Protein AF-A0A7R6WTA9-F1 (afdb_monomer_lite)

pLDDT: mean 94.59, std 7.12, range [60.72, 98.56]

Structure (mmCIF, N/CA/C/O backbone):
data_AF-A0A7R6WTA9-F1
#
_entry.id   AF-A0A7R6WTA9-F1
#
loop_
_atom_site.group_PDB
_atom_site.id
_atom_site.type_symbol
_atom_site.label_atom_id
_atom_site.label_alt_id
_atom_site.label_comp_id
_atom_site.label_asym_id
_atom_site.label_entity_id
_atom_site.label_seq_id
_atom_site.pdbx_PDB_ins_code
_atom_site.Cartn_x
_atom_site.Cartn_y
_atom_site.Cartn_z
_atom_site.occupancy
_atom_site.B_iso_or_equiv
_atom_site.auth_seq_id
_atom_site.auth_comp_id
_atom_site.auth_asym_id
_atom_site.auth_atom_id
_atom_site.pdbx_PDB_model_num
ATOM 1 N N . MET A 1 1 ? -0.639 -9.785 17.245 1.00 64.19 1 MET A N 1
ATOM 2 C CA . MET A 1 1 ? -1.097 -9.026 16.055 1.00 64.19 1 MET A CA 1
ATOM 3 C C . MET A 1 1 ? -0.189 -7.860 15.654 1.00 64.19 1 MET A C 1
ATOM 5 O O . MET A 1 1 ? -0.185 -7.521 14.479 1.00 64.19 1 MET A O 1
ATOM 9 N N . GLN A 1 2 ? 0.606 -7.259 16.554 1.00 82.25 2 GLN A N 1
ATOM 10 C CA . GLN A 1 2 ? 1.455 -6.106 16.197 1.00 82.25 2 GLN A CA 1
ATOM 11 C C . GLN A 1 2 ? 2.422 -6.382 15.034 1.00 82.25 2 GLN A C 1
ATOM 13 O O . GLN A 1 2 ? 2.555 -5.531 14.163 1.00 82.25 2 GLN A O 1
ATOM 18 N N . LEU A 1 3 ? 3.039 -7.568 14.977 1.00 88.88 3 LEU A N 1
ATOM 19 C CA . LEU A 1 3 ? 3.934 -7.938 13.875 1.00 88.88 3 LEU A CA 1
ATOM 20 C C . LEU A 1 3 ? 3.208 -7.980 12.521 1.00 88.88 3 LEU A C 1
ATOM 22 O O . LEU A 1 3 ? 3.693 -7.405 11.557 1.00 88.88 3 LEU A O 1
ATOM 26 N N . ALA A 1 4 ? 2.025 -8.599 12.457 1.00 87.31 4 ALA A N 1
ATOM 27 C CA . ALA A 1 4 ? 1.227 -8.672 11.230 1.00 87.31 4 ALA A CA 1
ATOM 28 C C . ALA A 1 4 ? 0.781 -7.279 10.751 1.00 87.31 4 ALA A C 1
ATOM 30 O O . ALA A 1 4 ? 0.829 -6.988 9.558 1.00 87.31 4 ALA A O 1
ATOM 31 N N . ALA A 1 5 ? 0.414 -6.394 11.685 1.00 88.19 5 ALA A N 1
ATOM 32 C CA . ALA A 1 5 ? 0.079 -5.010 11.368 1.00 88.19 5 ALA A CA 1
ATOM 33 C C . ALA A 1 5 ? 1.288 -4.246 10.801 1.00 88.19 5 ALA A C 1
ATOM 35 O O . ALA A 1 5 ? 1.162 -3.614 9.753 1.00 88.19 5 ALA A O 1
ATOM 36 N N . HIS A 1 6 ? 2.461 -4.339 11.438 1.00 92.50 6 HIS A N 1
ATOM 37 C CA . HIS A 1 6 ? 3.684 -3.701 10.936 1.00 92.50 6 HIS A CA 1
ATOM 38 C C . HIS A 1 6 ? 4.129 -4.280 9.592 1.00 92.50 6 HIS A C 1
ATOM 40 O O . HIS A 1 6 ? 4.538 -3.522 8.721 1.00 92.50 6 HIS A O 1
ATOM 46 N N . ALA A 1 7 ? 4.002 -5.594 9.393 1.00 94.81 7 ALA A N 1
ATOM 47 C CA . ALA A 1 7 ? 4.326 -6.241 8.127 1.00 94.81 7 ALA A CA 1
ATOM 48 C C . ALA A 1 7 ? 3.414 -5.748 6.993 1.00 94.81 7 ALA A C 1
ATOM 50 O O . ALA A 1 7 ? 3.910 -5.380 5.932 1.00 94.81 7 ALA A O 1
ATOM 51 N N . SER A 1 8 ? 2.097 -5.673 7.228 1.00 94.12 8 SER A N 1
ATOM 52 C CA . SER A 1 8 ? 1.136 -5.147 6.247 1.00 94.12 8 SER A CA 1
ATOM 53 C C . SER A 1 8 ? 1.463 -3.706 5.851 1.00 94.12 8 SER A C 1
ATOM 55 O O . SER A 1 8 ? 1.594 -3.418 4.663 1.00 94.12 8 SER A O 1
ATOM 57 N N . HIS A 1 9 ? 1.645 -2.811 6.825 1.00 95.06 9 HIS A N 1
ATOM 58 C CA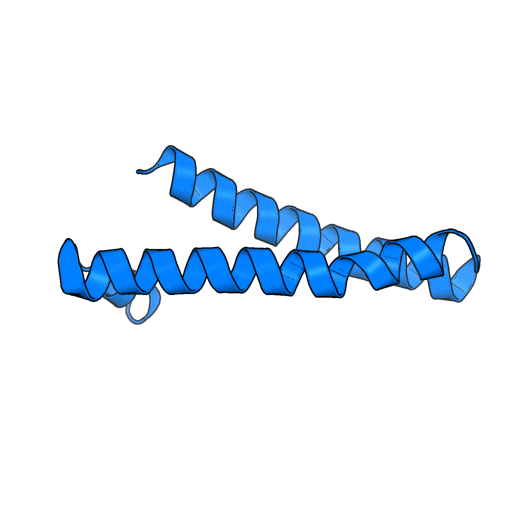 . HIS A 1 9 ? 1.953 -1.407 6.539 1.00 95.06 9 HIS A CA 1
ATOM 59 C C . HIS A 1 9 ? 3.338 -1.244 5.909 1.00 95.06 9 HIS A C 1
ATOM 61 O O . HIS A 1 9 ? 3.485 -0.493 4.951 1.00 95.06 9 HIS A O 1
ATOM 67 N N . GLY A 1 10 ? 4.340 -1.985 6.388 1.00 97.50 10 GLY A N 1
ATOM 68 C CA . GLY A 1 10 ? 5.681 -1.990 5.808 1.00 97.50 10 GLY A CA 1
ATOM 69 C C . GLY A 1 10 ? 5.670 -2.411 4.339 1.00 97.50 10 GLY A C 1
ATOM 70 O O . GLY A 1 10 ? 6.289 -1.746 3.511 1.00 97.50 10 GLY A O 1
ATOM 71 N N . LEU A 1 11 ? 4.903 -3.450 3.994 1.00 97.38 11 LEU A N 1
ATOM 72 C CA . LEU A 1 11 ? 4.748 -3.889 2.610 1.00 97.38 11 LEU A CA 1
ATOM 73 C C . LEU A 1 11 ? 4.011 -2.848 1.757 1.00 97.38 11 LEU A C 1
ATOM 75 O O . LEU A 1 11 ? 4.438 -2.584 0.634 1.00 97.38 11 LEU A O 1
ATOM 79 N N . PHE A 1 12 ? 2.959 -2.211 2.285 1.00 98.25 12 PHE A N 1
ATOM 80 C CA . PHE A 1 12 ? 2.305 -1.097 1.593 1.00 98.25 12 PHE A CA 1
ATOM 81 C C . PHE A 1 12 ? 3.276 0.042 1.308 1.00 98.25 12 PHE A C 1
ATOM 83 O O . PHE A 1 12 ? 3.345 0.492 0.170 1.00 98.25 12 PHE A O 1
ATOM 90 N N . TYR A 1 13 ? 4.041 0.493 2.301 1.00 98.06 13 TYR A N 1
ATOM 91 C CA . TYR A 1 13 ? 4.997 1.583 2.109 1.00 98.06 13 TYR A CA 1
ATOM 92 C C . TYR A 1 13 ? 6.091 1.221 1.113 1.00 98.06 13 TYR A C 1
ATOM 94 O O . TYR A 1 13 ? 6.416 2.032 0.246 1.00 98.06 13 TYR A O 1
ATOM 102 N N . PHE A 1 14 ? 6.611 -0.005 1.185 1.00 98.25 14 PHE A N 1
ATOM 103 C CA . PHE A 1 14 ? 7.576 -0.496 0.213 1.00 98.25 14 PHE A CA 1
ATOM 104 C C . PHE A 1 14 ? 7.007 -0.457 -1.210 1.00 98.25 14 PHE A C 1
ATOM 106 O O . PHE A 1 14 ? 7.618 0.142 -2.093 1.00 98.25 14 PHE A O 1
ATOM 113 N N . LEU A 1 15 ? 5.819 -1.029 -1.434 1.00 98.06 15 LEU A N 1
ATOM 114 C CA . LEU A 1 15 ? 5.198 -1.059 -2.759 1.00 98.06 15 LEU A CA 1
ATOM 115 C C . LEU A 1 15 ? 4.814 0.342 -3.250 1.00 98.06 15 LEU A C 1
ATOM 117 O O . LEU A 1 15 ? 5.001 0.640 -4.429 1.00 98.06 15 LEU A O 1
ATOM 121 N N . LEU A 1 16 ? 4.309 1.214 -2.372 1.00 98.06 16 LEU A N 1
ATOM 122 C CA . LEU A 1 16 ? 3.948 2.597 -2.704 1.00 98.06 16 LEU A CA 1
ATOM 123 C C . LEU A 1 16 ? 5.158 3.419 -3.148 1.00 98.06 16 LEU A C 1
ATOM 125 O O . LEU A 1 16 ? 5.003 4.289 -3.998 1.00 98.06 16 LEU A O 1
ATOM 129 N N . LEU A 1 17 ? 6.348 3.133 -2.614 1.00 98.38 17 LEU A N 1
ATOM 130 C CA . LEU A 1 17 ? 7.589 3.769 -3.053 1.00 98.38 17 LEU A CA 1
ATOM 131 C C . LEU A 1 17 ? 8.169 3.101 -4.307 1.00 98.38 17 LEU A C 1
ATOM 133 O O . LEU A 1 17 ? 8.592 3.788 -5.233 1.00 98.38 17 LEU A O 1
ATOM 137 N N . ALA A 1 18 ? 8.170 1.769 -4.364 1.00 97.94 18 ALA A N 1
ATOM 138 C CA . ALA A 1 18 ? 8.721 1.018 -5.489 1.00 97.94 18 ALA A CA 1
ATOM 139 C C . ALA A 1 18 ? 7.940 1.264 -6.790 1.00 97.94 18 ALA A C 1
ATOM 141 O O . ALA A 1 18 ? 8.534 1.431 -7.851 1.00 97.94 18 ALA A O 1
ATOM 142 N N . THR A 1 19 ? 6.611 1.339 -6.717 1.00 98.06 19 THR A N 1
ATOM 143 C CA . THR A 1 19 ? 5.732 1.479 -7.888 1.00 98.06 19 THR A CA 1
ATOM 144 C C . THR A 1 19 ? 6.030 2.708 -8.754 1.00 98.06 19 THR A C 1
ATOM 146 O O . THR A 1 19 ? 6.210 2.523 -9.961 1.00 98.06 19 THR A O 1
ATOM 149 N N . PRO A 1 20 ? 6.115 3.943 -8.214 1.00 98.12 20 PRO A N 1
ATOM 150 C CA . PRO A 1 20 ? 6.482 5.110 -9.012 1.00 98.12 20 PRO A CA 1
ATOM 151 C C . PRO A 1 20 ? 7.929 5.048 -9.511 1.00 98.12 20 PRO A C 1
ATOM 153 O O . PRO A 1 20 ? 8.181 5.477 -10.630 1.00 98.12 20 PRO A O 1
ATOM 156 N N . ILE A 1 21 ? 8.866 4.468 -8.749 1.00 98.50 21 ILE A N 1
ATOM 157 C CA . ILE A 1 21 ? 10.257 4.289 -9.205 1.00 98.50 21 ILE A CA 1
ATOM 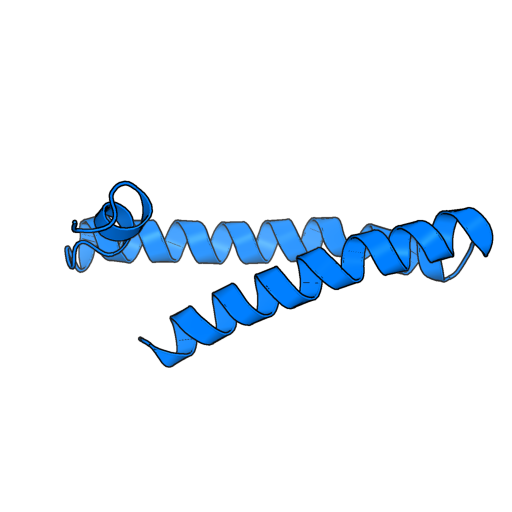158 C C . ILE A 1 21 ? 10.293 3.390 -10.444 1.00 98.50 21 ILE A C 1
ATOM 160 O O . ILE A 1 21 ? 10.839 3.777 -11.474 1.00 98.50 21 ILE A O 1
ATOM 164 N N . VAL A 1 22 ? 9.659 2.217 -10.377 1.00 98.12 22 VAL A N 1
ATOM 165 C CA . VAL A 1 22 ? 9.583 1.291 -11.515 1.00 98.12 22 VAL A CA 1
ATOM 166 C C . VAL A 1 22 ? 8.800 1.916 -12.675 1.00 98.12 22 VAL A C 1
ATOM 168 O O . VAL A 1 22 ? 9.187 1.742 -13.823 1.00 98.12 22 VAL A O 1
ATOM 171 N N . GLY A 1 23 ? 7.749 2.697 -12.398 1.00 98.31 23 GLY A N 1
ATOM 172 C CA . GLY A 1 23 ? 6.999 3.424 -13.427 1.00 98.31 23 GLY A CA 1
ATOM 173 C C . GLY A 1 23 ? 7.843 4.466 -14.169 1.00 98.31 23 GLY A C 1
ATOM 174 O O . GLY A 1 23 ? 7.756 4.567 -15.391 1.00 98.31 23 GLY A O 1
ATOM 175 N N . LEU A 1 24 ? 8.711 5.198 -13.462 1.00 98.56 24 LEU A N 1
ATOM 176 C CA . LEU A 1 24 ? 9.670 6.115 -14.087 1.00 98.56 24 LEU A CA 1
ATOM 177 C C . LEU A 1 24 ? 10.685 5.354 -14.947 1.00 98.56 24 LEU A C 1
ATOM 179 O O . LEU A 1 24 ? 10.951 5.764 -16.074 1.00 98.56 24 LEU A O 1
ATOM 183 N N . LEU A 1 25 ? 11.215 4.228 -14.459 1.00 98.50 25 LEU A N 1
ATOM 184 C CA . LEU A 1 25 ? 12.115 3.385 -15.252 1.00 98.50 25 LEU A CA 1
ATOM 185 C C . LEU A 1 25 ? 11.414 2.842 -16.504 1.00 98.50 25 LEU A C 1
ATOM 187 O O . LEU A 1 25 ? 11.999 2.884 -17.578 1.00 98.50 25 LEU A O 1
ATOM 191 N N . ALA A 1 26 ? 10.150 2.424 -16.404 1.00 98.25 26 ALA A N 1
ATOM 192 C CA . ALA A 1 26 ? 9.354 2.003 -17.555 1.00 98.25 26 ALA A CA 1
ATOM 193 C C . ALA A 1 26 ? 9.189 3.128 -18.583 1.00 98.25 26 ALA A C 1
ATOM 195 O O . ALA A 1 26 ? 9.350 2.897 -19.778 1.00 98.25 26 ALA A O 1
ATOM 196 N N . PHE A 1 27 ? 8.928 4.354 -18.126 1.00 98.00 27 PHE A N 1
ATOM 197 C CA . PHE A 1 27 ? 8.760 5.504 -19.011 1.00 98.00 27 PHE A CA 1
ATOM 198 C C . PHE A 1 27 ? 10.060 5.907 -19.728 1.00 98.00 27 PHE A C 1
ATOM 200 O O . PHE A 1 27 ? 10.028 6.208 -20.919 1.00 98.00 27 PHE A O 1
ATOM 207 N N . TYR A 1 28 ? 11.197 5.920 -19.022 1.00 98.44 28 TYR A N 1
ATOM 208 C CA . TYR A 1 28 ? 12.470 6.404 -19.576 1.00 98.44 28 TYR A CA 1
ATOM 209 C C . TYR A 1 28 ? 13.341 5.319 -20.220 1.00 98.44 28 TYR A C 1
ATOM 211 O O . TYR A 1 28 ? 14.130 5.634 -21.107 1.00 98.44 28 TYR A O 1
ATOM 219 N N . LEU A 1 29 ? 13.240 4.068 -19.765 1.00 98.06 29 LEU A N 1
ATOM 220 C CA . LEU A 1 29 ? 14.119 2.965 -20.172 1.00 98.06 29 LEU A CA 1
ATOM 221 C C . LEU A 1 29 ? 13.376 1.824 -20.883 1.00 98.06 29 LEU A C 1
ATOM 223 O O . LEU A 1 29 ? 14.033 0.975 -21.477 1.00 98.06 29 LEU A O 1
ATOM 227 N N . GLY A 1 30 ? 12.040 1.800 -20.850 1.00 96.50 30 GLY A N 1
ATOM 228 C CA . GLY A 1 30 ? 11.235 0.754 -21.485 1.00 96.50 30 GLY A CA 1
ATOM 229 C C . GLY A 1 30 ? 11.279 -0.584 -20.741 1.00 96.50 30 GLY A C 1
ATOM 230 O O . GLY A 1 30 ? 11.412 -0.639 -19.516 1.00 96.50 30 GLY A O 1
ATOM 231 N N . ASP A 1 31 ? 11.134 -1.681 -21.478 1.00 96.50 31 ASP A N 1
ATOM 232 C CA . ASP A 1 31 ? 11.145 -3.028 -20.906 1.00 96.50 31 ASP A CA 1
ATOM 233 C C . ASP A 1 31 ? 12.540 -3.430 -20.398 1.00 96.50 31 ASP A C 1
ATOM 235 O O . ASP A 1 31 ? 13.554 -3.022 -20.970 1.00 96.50 31 ASP A O 1
ATOM 239 N N . PRO A 1 32 ? 12.628 -4.209 -19.299 1.00 96.38 32 PRO A N 1
ATOM 240 C CA . PRO A 1 32 ? 11.559 -4.991 -18.653 1.00 96.38 32 PRO A CA 1
ATOM 241 C C . PRO A 1 32 ? 10.754 -4.235 -17.580 1.00 96.38 32 PRO A C 1
ATOM 243 O O . PRO A 1 32 ? 9.935 -4.826 -16.874 1.00 96.38 32 PRO A O 1
ATOM 246 N N . TRP A 1 33 ? 10.999 -2.939 -17.387 1.00 98.25 33 TRP A N 1
ATOM 247 C CA . TRP A 1 33 ? 10.408 -2.191 -16.276 1.00 98.25 33 TRP A CA 1
ATOM 248 C C . TRP A 1 33 ? 8.894 -2.003 -16.422 1.00 98.25 33 TRP A C 1
ATOM 250 O O . TRP A 1 33 ? 8.202 -1.927 -15.406 1.00 98.25 33 TRP A O 1
ATOM 260 N N . GLY A 1 34 ? 8.371 -1.980 -17.654 1.00 97.88 34 GLY A N 1
ATOM 261 C CA . GLY A 1 34 ? 6.932 -1.948 -17.933 1.00 97.88 34 GLY A CA 1
ATOM 262 C C . GLY A 1 34 ? 6.209 -3.181 -17.391 1.00 97.88 34 GLY A C 1
ATOM 263 O O . GLY A 1 34 ? 5.252 -3.047 -16.622 1.00 97.88 34 GLY A O 1
ATOM 264 N N . ASP A 1 35 ? 6.726 -4.370 -17.700 1.00 97.69 35 ASP A N 1
ATOM 265 C CA . ASP A 1 35 ? 6.195 -5.642 -17.194 1.00 97.69 35 ASP A CA 1
ATOM 266 C C . ASP A 1 35 ? 6.234 -5.711 -15.663 1.00 97.69 35 ASP A C 1
ATOM 268 O O . ASP A 1 35 ? 5.245 -6.076 -15.020 1.00 97.69 35 ASP A O 1
ATOM 272 N N . ILE A 1 36 ? 7.347 -5.290 -15.051 1.00 98.00 36 ILE A N 1
ATOM 273 C CA . ILE A 1 36 ? 7.470 -5.242 -13.586 1.00 98.00 36 ILE A CA 1
ATOM 274 C C . ILE A 1 36 ? 6.454 -4.253 -12.999 1.00 98.00 36 ILE A C 1
ATOM 276 O O . ILE A 1 36 ? 5.805 -4.556 -11.996 1.00 98.00 36 ILE A O 1
ATOM 280 N N . HIS A 1 37 ? 6.270 -3.085 -13.621 1.00 97.94 37 HIS A N 1
ATOM 281 C CA . HIS A 1 37 ? 5.284 -2.110 -13.163 1.00 97.94 37 HIS A CA 1
ATOM 282 C C . HIS A 1 37 ? 3.857 -2.672 -13.226 1.00 97.94 37 HIS A C 1
ATOM 284 O O . HIS A 1 37 ? 3.070 -2.462 -12.298 1.00 97.94 37 HIS A O 1
ATOM 290 N N . ALA A 1 38 ? 3.529 -3.428 -14.278 1.00 97.56 38 ALA A N 1
ATOM 291 C CA . ALA A 1 38 ? 2.216 -4.040 -14.452 1.00 97.56 38 ALA A CA 1
ATOM 292 C C . ALA A 1 38 ? 1.873 -5.046 -13.334 1.00 97.56 38 ALA A C 1
ATOM 294 O O . ALA A 1 38 ? 0.702 -5.155 -12.949 1.00 97.56 38 ALA A O 1
ATOM 295 N N . LEU A 1 39 ? 2.874 -5.718 -12.748 1.00 97.69 39 LEU A N 1
ATOM 296 C CA . LEU A 1 39 ? 2.694 -6.633 -11.609 1.00 97.69 39 LEU A CA 1
ATOM 297 C C . LEU A 1 39 ? 2.284 -5.924 -10.307 1.00 97.69 39 LEU A C 1
ATOM 299 O O . LEU A 1 39 ? 1.697 -6.558 -9.426 1.00 97.69 39 LEU A O 1
ATOM 303 N N . ASN A 1 40 ? 2.514 -4.614 -10.180 1.00 97.25 40 ASN A N 1
ATOM 304 C CA . ASN A 1 40 ? 2.145 -3.878 -8.966 1.00 97.25 40 ASN A CA 1
ATOM 305 C C . ASN A 1 40 ? 0.628 -3.863 -8.747 1.00 97.25 40 ASN A C 1
ATOM 307 O O . ASN A 1 40 ? 0.167 -3.974 -7.612 1.00 97.25 40 ASN A O 1
ATOM 311 N N . LYS A 1 41 ? -0.173 -3.780 -9.819 1.00 97.25 41 LYS A N 1
ATOM 312 C CA . LYS A 1 41 ? -1.642 -3.759 -9.725 1.00 97.25 41 LYS A CA 1
ATOM 313 C C . LYS A 1 41 ? -2.207 -5.001 -9.016 1.00 97.25 41 LYS A C 1
ATOM 315 O O . LYS A 1 41 ? -2.902 -4.823 -8.015 1.00 97.25 41 LYS A O 1
ATOM 320 N N . PRO A 1 42 ? -1.968 -6.242 -9.487 1.00 98.19 42 PRO A N 1
ATOM 321 C CA . PRO A 1 42 ? -2.477 -7.422 -8.794 1.00 98.19 42 PRO A CA 1
ATOM 322 C C . PRO A 1 42 ? -1.891 -7.560 -7.382 1.00 98.19 42 PRO A C 1
ATOM 324 O O . PRO A 1 42 ? -2.628 -7.934 -6.470 1.00 98.19 42 PRO A O 1
ATOM 327 N N . ALA A 1 43 ? -0.623 -7.185 -7.167 1.00 97.94 43 ALA A N 1
ATOM 328 C CA . ALA A 1 43 ? -0.012 -7.201 -5.837 1.00 97.94 43 ALA A CA 1
ATOM 329 C C . ALA A 1 43 ? -0.750 -6.280 -4.846 1.00 97.94 43 ALA A C 1
ATOM 331 O O . ALA A 1 43 ? -1.124 -6.720 -3.755 1.00 97.94 43 ALA A O 1
ATOM 332 N N . PHE A 1 44 ? -1.036 -5.032 -5.236 1.00 98.38 44 PHE A N 1
ATOM 333 C CA . PHE A 1 44 ? -1.815 -4.109 -4.411 1.00 98.38 44 PHE A CA 1
ATOM 334 C C . PHE A 1 44 ? -3.235 -4.603 -4.175 1.00 98.38 44 PHE A C 1
ATOM 336 O O . PHE A 1 44 ? -3.696 -4.541 -3.042 1.00 98.38 44 PHE A O 1
ATOM 343 N N . ILE A 1 45 ? -3.930 -5.107 -5.199 1.00 98.50 45 ILE A N 1
ATOM 344 C CA . ILE A 1 45 ? -5.310 -5.597 -5.041 1.00 98.50 45 ILE A CA 1
ATOM 345 C C . ILE A 1 45 ? -5.370 -6.702 -3.981 1.00 98.50 45 ILE A C 1
ATOM 347 O O . ILE A 1 45 ? -6.216 -6.645 -3.087 1.00 98.50 45 ILE A O 1
ATOM 351 N N . ILE A 1 46 ? -4.450 -7.669 -4.041 1.00 98.44 46 ILE A N 1
ATOM 352 C CA . ILE A 1 46 ? -4.371 -8.756 -3.058 1.00 98.44 46 ILE A CA 1
ATOM 353 C C . ILE A 1 46 ? -4.089 -8.192 -1.662 1.00 98.44 46 ILE A C 1
ATOM 355 O O . ILE A 1 46 ? -4.797 -8.520 -0.707 1.00 98.44 46 ILE A O 1
ATOM 359 N N . LEU A 1 47 ? -3.092 -7.314 -1.535 1.00 97.88 47 LEU A N 1
ATOM 360 C CA . LEU A 1 47 ? -2.691 -6.765 -0.242 1.00 97.88 47 LEU A CA 1
ATOM 361 C C . LEU A 1 47 ? -3.785 -5.891 0.394 1.00 97.88 47 LEU A C 1
ATOM 363 O O . LEU A 1 47 ? -4.053 -6.018 1.589 1.00 97.88 47 LEU A O 1
ATOM 367 N N . ILE A 1 48 ? -4.451 -5.051 -0.403 1.00 98.19 48 ILE A N 1
ATOM 368 C CA . ILE A 1 48 ? -5.605 -4.240 0.012 1.00 98.19 48 ILE A CA 1
ATOM 369 C C . ILE A 1 48 ? -6.746 -5.148 0.458 1.00 98.19 48 ILE A C 1
ATOM 371 O O . ILE A 1 48 ? -7.297 -4.932 1.535 1.00 98.19 48 ILE A O 1
ATOM 375 N N . GLY A 1 49 ? -7.074 -6.182 -0.320 1.00 98.31 49 GLY A N 1
ATOM 376 C CA . GLY A 1 49 ? -8.127 -7.134 0.031 1.00 98.31 49 GLY A CA 1
ATOM 377 C C . GLY A 1 49 ? -7.876 -7.794 1.387 1.00 98.31 49 GLY A C 1
ATOM 378 O O . GLY A 1 49 ? -8.743 -7.760 2.260 1.00 98.31 49 GLY A O 1
ATOM 379 N N . ILE A 1 50 ? -6.664 -8.317 1.600 1.00 97.25 50 ILE A N 1
ATOM 380 C CA . ILE A 1 50 ? -6.258 -8.920 2.879 1.00 97.25 50 ILE A CA 1
ATOM 381 C C . ILE A 1 50 ? -6.353 -7.901 4.020 1.00 97.25 50 ILE A C 1
ATOM 383 O O . ILE A 1 50 ? -6.906 -8.209 5.076 1.00 97.25 50 ILE A O 1
ATOM 387 N N . HIS A 1 51 ? -5.845 -6.684 3.813 1.00 96.81 51 HIS A N 1
ATOM 388 C CA . HIS A 1 51 ? -5.872 -5.623 4.817 1.00 96.81 51 HIS A CA 1
ATOM 389 C C . HIS A 1 51 ? -7.304 -5.243 5.220 1.00 96.81 51 HIS A C 1
ATOM 391 O O . HIS A 1 51 ? -7.611 -5.172 6.410 1.00 96.81 51 HIS A O 1
ATOM 397 N N . VAL A 1 52 ? -8.192 -5.048 4.242 1.00 97.44 52 VAL A N 1
ATOM 398 C CA . VAL A 1 52 ? -9.600 -4.708 4.483 1.00 97.44 52 VAL A CA 1
ATOM 399 C C . VAL A 1 52 ? -10.305 -5.843 5.220 1.00 97.44 52 VAL A C 1
ATOM 401 O O . VAL A 1 52 ? -10.946 -5.593 6.238 1.00 97.44 52 VAL A O 1
ATOM 404 N N . VAL A 1 53 ? -10.151 -7.092 4.771 1.00 97.44 53 VAL A N 1
ATOM 405 C CA . VAL A 1 53 ? -10.753 -8.255 5.446 1.00 97.44 53 VAL A CA 1
ATOM 406 C C . VAL A 1 53 ? -10.267 -8.360 6.892 1.00 97.44 53 VAL A C 1
ATOM 408 O O . VAL A 1 53 ? -11.082 -8.558 7.793 1.00 97.44 53 VAL A O 1
ATOM 411 N N . ALA A 1 54 ? -8.971 -8.158 7.142 1.00 95.50 54 ALA A N 1
ATOM 412 C CA . ALA A 1 54 ? -8.427 -8.142 8.495 1.00 95.50 54 ALA A CA 1
ATOM 413 C C . ALA A 1 54 ? -9.040 -7.012 9.338 1.00 95.50 54 ALA A C 1
ATOM 415 O O . ALA A 1 54 ? -9.504 -7.262 10.450 1.00 95.50 54 ALA A O 1
ATOM 416 N N . ALA A 1 55 ? -9.115 -5.785 8.816 1.00 95.62 55 ALA A N 1
ATOM 417 C CA . ALA A 1 55 ? -9.718 -4.658 9.527 1.00 95.62 55 ALA A CA 1
ATOM 418 C C . ALA A 1 55 ? -11.200 -4.907 9.871 1.00 95.62 55 ALA A C 1
ATOM 420 O O . ALA A 1 55 ? -11.637 -4.605 10.985 1.00 95.62 55 ALA A O 1
ATOM 421 N N . LEU A 1 56 ? -11.963 -5.515 8.955 1.00 96.56 56 LEU A N 1
ATOM 422 C CA . LEU A 1 56 ? -13.360 -5.892 9.190 1.0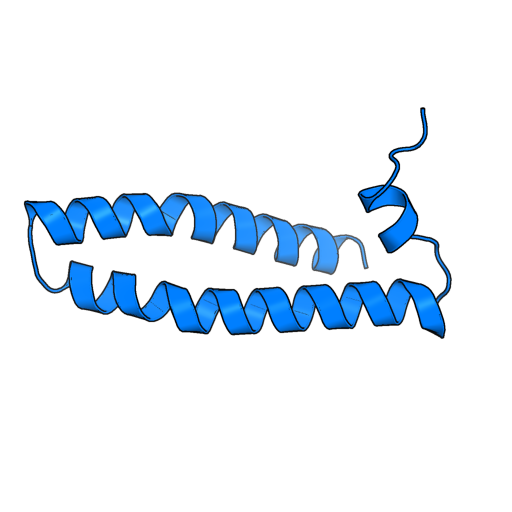0 96.56 56 LEU A CA 1
ATOM 423 C C . LEU A 1 56 ? -13.481 -7.027 10.216 1.00 96.56 56 LEU A C 1
ATOM 425 O O . LEU A 1 56 ? -14.354 -6.972 11.082 1.00 96.56 56 LEU A O 1
ATOM 429 N N . TYR A 1 57 ? -12.583 -8.014 10.188 1.00 96.44 57 TYR A N 1
ATOM 430 C CA . TYR A 1 57 ? -12.520 -9.062 11.211 1.00 96.44 57 TYR A CA 1
ATOM 431 C C . TYR A 1 57 ? -12.250 -8.471 12.604 1.00 96.44 57 TYR A C 1
ATOM 433 O O . TYR A 1 57 ? -12.944 -8.793 13.573 1.00 96.44 57 TYR A O 1
ATOM 441 N N . HIS A 1 58 ? -11.307 -7.531 12.692 1.00 95.50 58 HIS A N 1
ATOM 442 C CA . HIS A 1 58 ? -11.022 -6.793 13.920 1.00 95.50 58 HIS A CA 1
ATOM 443 C C . HIS A 1 58 ? -12.223 -5.963 14.401 1.00 95.50 58 HIS A C 1
ATOM 445 O O . HIS A 1 58 ? -12.488 -5.901 15.601 1.00 95.50 58 HIS A O 1
ATOM 451 N N . GLN A 1 59 ? -12.991 -5.371 13.484 1.00 95.81 59 GLN A N 1
ATOM 452 C CA . GLN A 1 59 ? -14.169 -4.573 13.820 1.00 95.81 59 GLN A CA 1
ATOM 453 C C . GLN A 1 59 ? -15.359 -5.423 14.295 1.00 95.81 59 GLN A C 1
ATOM 455 O O . GLN A 1 59 ? -15.983 -5.081 15.299 1.00 95.81 59 GLN A O 1
ATOM 460 N N . PHE A 1 60 ? -15.699 -6.503 13.586 1.00 97.31 60 PHE A N 1
ATOM 461 C CA . PHE A 1 60 ? -16.955 -7.231 13.807 1.00 97.31 60 PHE A CA 1
ATOM 462 C C . PHE A 1 60 ? -16.821 -8.453 14.724 1.00 97.31 60 PHE A C 1
ATOM 464 O O . PHE A 1 60 ? -17.730 -8.705 15.523 1.00 97.31 60 PHE A O 1
ATOM 471 N N . TRP A 1 61 ? -15.696 -9.176 14.655 1.00 97.62 61 TRP A N 1
ATOM 472 C CA . TRP A 1 61 ? -15.449 -10.370 15.475 1.00 97.62 61 TRP A CA 1
ATOM 473 C C . TRP A 1 61 ? -14.668 -10.048 16.744 1.00 97.62 61 TRP A C 1
ATOM 475 O O . TRP A 1 61 ? -15.153 -10.324 17.838 1.00 97.62 61 TRP A O 1
ATOM 485 N N . LEU A 1 62 ? -13.481 -9.445 16.615 1.00 95.56 62 LEU A N 1
ATOM 486 C CA . LEU A 1 62 ? -12.638 -9.145 17.782 1.00 95.56 62 LEU A CA 1
ATOM 487 C C . LEU A 1 62 ? -13.127 -7.918 18.557 1.00 95.56 62 LEU A C 1
ATOM 489 O O . LEU A 1 62 ? -12.923 -7.838 19.765 1.00 95.56 62 LEU A O 1
ATOM 493 N N . ARG A 1 63 ? -13.784 -6.975 17.867 1.00 95.75 63 ARG A N 1
ATOM 494 C CA . ARG A 1 63 ? -14.346 -5.735 18.427 1.00 95.75 63 ARG A CA 1
ATOM 495 C C . ARG A 1 63 ? -13.328 -4.924 19.235 1.00 95.75 63 ARG A C 1
ATOM 497 O O . ARG A 1 63 ? -13.679 -4.248 20.197 1.00 95.75 63 ARG A O 1
ATOM 504 N N 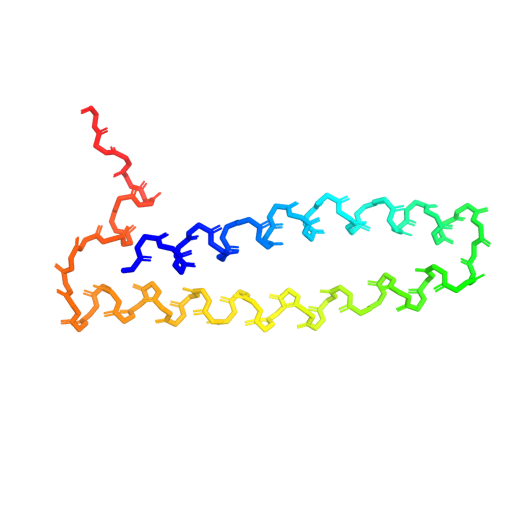. ASP A 1 64 ? -12.065 -4.952 18.823 1.00 93.56 64 ASP A N 1
ATOM 505 C CA . ASP A 1 64 ? -10.959 -4.298 19.537 1.00 93.56 64 ASP A CA 1
ATOM 506 C C . ASP A 1 64 ? -10.762 -2.821 19.144 1.00 93.56 64 ASP A C 1
ATOM 508 O O . ASP A 1 64 ? -9.816 -2.156 19.576 1.00 93.56 64 ASP A O 1
ATOM 512 N N . GLY A 1 65 ? -11.645 -2.288 18.296 1.00 92.25 65 GLY A N 1
ATOM 513 C CA . GLY A 1 65 ? -11.628 -0.894 17.866 1.00 92.25 65 GLY A CA 1
ATOM 5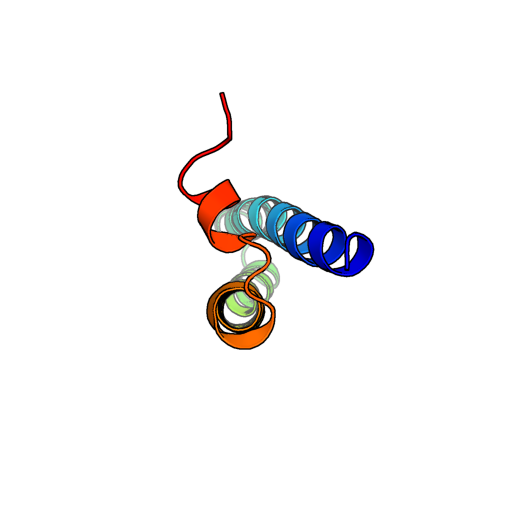14 C C . GLY A 1 65 ? -10.435 -0.524 16.983 1.00 92.25 65 GLY A C 1
ATOM 515 O O . GLY A 1 65 ? -10.142 0.666 16.857 1.00 92.25 65 GLY A O 1
ATOM 516 N N . THR A 1 66 ? -9.733 -1.495 16.384 1.00 92.88 66 THR A N 1
ATOM 517 C CA . THR A 1 66 ? -8.615 -1.228 15.456 1.00 92.88 66 THR A CA 1
ATOM 518 C C . THR A 1 66 ? -9.042 -0.303 14.316 1.00 92.88 66 THR A C 1
ATOM 520 O O . THR A 1 66 ? -8.430 0.744 14.121 1.00 92.88 66 THR A O 1
ATOM 523 N N . LEU A 1 67 ? -10.148 -0.613 13.629 1.00 93.44 67 LEU A N 1
ATOM 524 C CA . LEU A 1 67 ? -10.657 0.219 12.532 1.00 93.44 67 LEU A CA 1
ATOM 525 C C . LEU A 1 67 ? -11.033 1.633 13.006 1.00 93.44 67 LEU A C 1
ATOM 527 O O . LEU A 1 67 ? -10.725 2.624 12.348 1.00 93.44 67 LEU A O 1
ATOM 531 N N . ARG A 1 68 ? -11.649 1.749 14.189 1.00 93.06 68 ARG A N 1
ATOM 532 C CA . ARG A 1 68 ? -12.036 3.046 14.763 1.00 93.06 68 ARG A CA 1
ATOM 533 C C . ARG A 1 68 ? -10.828 3.955 15.006 1.00 93.06 68 ARG A C 1
ATOM 535 O O . ARG A 1 68 ? -10.929 5.151 14.752 1.00 93.06 68 ARG A O 1
ATOM 542 N N . ARG A 1 69 ? -9.695 3.389 15.436 1.00 91.50 69 ARG A N 1
ATOM 543 C CA . ARG A 1 69 ? -8.431 4.119 15.643 1.00 91.50 69 ARG A CA 1
ATOM 544 C C . ARG A 1 69 ? -7.803 4.627 14.341 1.00 91.50 69 ARG A C 1
ATOM 546 O O . ARG A 1 69 ? -7.070 5.607 14.388 1.00 91.50 69 ARG A O 1
ATOM 553 N N . MET A 1 70 ? -8.103 4.002 13.200 1.00 91.50 70 MET A N 1
ATOM 554 C CA . MET A 1 70 ? -7.673 4.490 11.881 1.00 91.50 70 MET A CA 1
ATOM 555 C C . MET A 1 70 ? -8.525 5.673 11.400 1.00 91.50 70 MET A C 1
ATOM 557 O O . MET A 1 70 ? -8.003 6.583 10.769 1.00 91.50 70 MET A O 1
ATOM 561 N N . ILE A 1 71 ? -9.830 5.665 11.701 1.00 92.00 71 ILE A N 1
ATOM 562 C CA . ILE A 1 71 ? -10.770 6.726 11.294 1.00 92.00 71 ILE A CA 1
ATOM 563 C C . ILE A 1 71 ? -10.623 7.964 12.183 1.00 92.00 71 ILE A C 1
ATOM 565 O O . ILE A 1 71 ? -10.638 9.092 11.700 1.00 92.00 71 ILE A O 1
ATOM 569 N N . SER A 1 72 ? -10.502 7.751 13.492 1.00 89.81 72 SER A N 1
ATOM 570 C CA . SER A 1 72 ? -10.306 8.811 14.472 1.00 89.81 72 SER A CA 1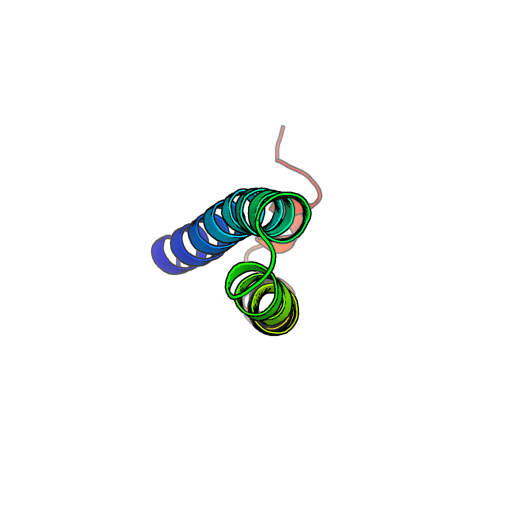
ATOM 571 C C . SER A 1 72 ? -9.174 8.399 15.404 1.00 89.81 72 SER A C 1
ATOM 573 O O . SER A 1 72 ? -9.398 7.595 16.317 1.00 89.81 72 SER A O 1
ATOM 575 N N . PRO A 1 73 ? -7.970 8.957 15.219 1.00 77.00 73 PRO A N 1
ATOM 576 C CA . PRO A 1 73 ? -6.919 8.847 16.215 1.00 77.00 73 PRO A CA 1
ATOM 577 C C . PRO A 1 73 ? -7.447 9.404 17.543 1.00 77.00 73 PRO A C 1
ATOM 579 O O . PRO A 1 73 ? -8.137 10.428 17.557 1.00 77.00 73 PRO A O 1
ATOM 582 N N . ALA A 1 74 ? -7.193 8.710 18.654 1.00 70.94 74 ALA A N 1
ATOM 583 C CA . ALA A 1 74 ? -7.451 9.283 19.972 1.00 70.94 74 ALA A CA 1
ATOM 584 C C . ALA A 1 74 ? -6.626 10.577 20.100 1.00 70.94 74 ALA A C 1
ATOM 586 O O . ALA A 1 74 ? -5.466 10.590 19.689 1.00 70.94 74 ALA A O 1
ATOM 587 N N . ARG A 1 75 ? -7.259 11.655 20.579 1.00 60.72 75 ARG A N 1
ATOM 588 C CA . ARG A 1 75 ? -6.577 12.925 20.862 1.00 60.72 75 ARG A CA 1
ATOM 589 C C . ARG A 1 75 ? -5.584 12.767 22.002 1.00 60.72 75 ARG A C 1
ATOM 591 O O . ARG A 1 75 ? -5.909 12.001 22.936 1.00 60.72 75 ARG A O 1
#

Secondary structure (DSSP, 8-state):
-HHHHHHHHHHHHHHHHHHHHHHHHHHHH-TTHHHHHHHHHHHHHHHHHHHHHHHHHIIIII---HHHHHHS---

Sequence (75 aa):
MQLAAHASHGLFYFLLLATPIVGLLAFYLGDPWGDIHALNKPAFIILIGIHVVAALYHQFWLRDGTLRRMISPAR

Foldseek 3Di:
DVVVVCVLVVVVVVLVVVLVVLVVCCVPPNPPSVVVNVVSVVVCVVSVVVVVVVLVCCVPPVVPCPVVCVVDPDD

Radius of gyration: 16.08 Å; chains: 1; bounding box: 31×23×42 Å